Protein AF-A0A0M1J2Y9-F1 (afdb_monomer)

Foldseek 3Di:
DDDDDPPPPCPVAADAWQVVADVPQQWWFDNNDTDGHDDDDPVRVVVLVVVQVVQCPPPPFPDKDAQAWAPLDGRGTGGPRMATPQRDPDDDHRNDDGPGD

Nearest PDB structures (foldseek):
  8yb4-assembly1_A  TM=2.651E-01  e=7.732E+00  Arabidopsis thaliana
  5iud-assembly4_J  TM=2.111E-01  e=6.782E+00  Homo sapiens

Solvent-accessible surface area (backbone atoms only — not comparable to full-atom values): 6094 Å² total; per-residue (Å²): 138,83,81,82,82,78,77,73,93,47,90,75,56,38,93,46,43,43,89,78,58,55,95,88,54,57,61,33,29,59,49,9,36,78,41,79,60,77,87,75,53,73,70,55,49,53,54,51,52,51,52,44,54,54,53,60,65,37,93,88,49,89,29,53,37,66,52,48,46,28,32,68,44,60,35,27,26,45,51,40,74,42,33,34,39,83,54,73,98,59,93,77,65,37,76,47,78,52,88,38,103

Radius of gyration: 17.03 Å; Cα contacts (8 Å, |Δi|>4): 167; chains: 1; bounding box: 44×28×52 Å

pLDDT: mean 91.43, std 14.3, range [43.84, 98.5]

Mean predicted aligned error: 6.02 Å

Secondary structure (DSSP, 8-state):
-PPP----S-TTS-S--GGGSPTT-SEEEETTEEEE-PPPPHHHHHHHHHHHHHHHT-TT-S-EEES--B-SSTT-BB--SEEES---SSSS-BSS--SB-

Sequence (101 aa):
MSVPVRYSDDHRIGPFRAEQIRNKDPYELSNGHAIYCMSTGGRGSQTQGLGFQVLNTDPNVESAGVDTGFAPVPEMLRAPDVAVGNVPNTPGWVQAVPPLA

Structure (mmCIF, N/CA/C/O backbone):
data_AF-A0A0M1J2Y9-F1
#
_entry.id   AF-A0A0M1J2Y9-F1
#
loop_
_atom_site.group_PDB
_atom_site.id
_atom_site.type_symbol
_atom_site.label_atom_id
_atom_site.label_alt_id
_atom_site.label_comp_id
_atom_site.label_asym_id
_atom_site.label_entity_id
_atom_site.label_seq_id
_atom_site.pdbx_PDB_ins_code
_atom_site.Cartn_x
_atom_site.Cartn_y
_atom_site.Cartn_z
_atom_site.occupancy
_atom_site.B_iso_or_equiv
_atom_site.auth_seq_id
_atom_site.auth_comp_id
_atom_site.auth_asym_id
_atom_site.auth_atom_id
_atom_site.pdbx_PDB_model_num
ATOM 1 N N . MET A 1 1 ? 32.161 -1.238 -36.250 1.00 43.84 1 MET A N 1
ATOM 2 C CA . MET A 1 1 ? 31.276 -2.381 -35.942 1.00 43.84 1 MET A CA 1
ATOM 3 C C . MET A 1 1 ? 30.251 -1.897 -34.934 1.00 43.84 1 MET A C 1
ATOM 5 O O . MET A 1 1 ? 30.623 -1.647 -33.797 1.00 43.84 1 MET A O 1
ATOM 9 N N . SER A 1 2 ? 29.012 -1.670 -35.365 1.00 46.03 2 SER A N 1
ATOM 10 C CA . SER A 1 2 ? 27.935 -1.189 -34.493 1.00 46.03 2 SER A CA 1
ATOM 11 C C . SER A 1 2 ? 27.127 -2.389 -34.017 1.00 46.03 2 SER A C 1
ATOM 13 O O . SER A 1 2 ? 26.612 -3.146 -34.837 1.00 46.03 2 SER A O 1
ATOM 15 N N . VAL A 1 3 ? 27.067 -2.594 -32.704 1.00 46.03 3 VAL A N 1
ATOM 16 C CA . VAL A 1 3 ? 26.231 -3.633 -32.095 1.00 46.03 3 VAL A CA 1
ATOM 17 C C . VAL A 1 3 ? 24.770 -3.191 -32.238 1.00 46.03 3 VAL A C 1
ATOM 19 O O . VAL A 1 3 ? 24.467 -2.048 -31.891 1.00 46.03 3 VAL A O 1
ATOM 22 N N . PRO A 1 4 ? 23.856 -4.027 -32.758 1.00 49.59 4 PRO A N 1
ATOM 23 C CA . PRO A 1 4 ? 22.459 -3.641 -32.862 1.00 49.59 4 PRO A CA 1
ATOM 24 C C . PRO A 1 4 ? 21.850 -3.599 -31.459 1.00 49.59 4 PRO A C 1
ATOM 26 O O . PRO A 1 4 ? 21.786 -4.617 -30.766 1.00 49.59 4 PRO A O 1
ATOM 29 N N . VAL A 1 5 ? 21.391 -2.418 -31.045 1.00 54.97 5 VAL A N 1
ATOM 30 C CA . VAL A 1 5 ? 20.493 -2.273 -29.899 1.00 54.97 5 VAL A CA 1
ATOM 31 C C . VAL A 1 5 ? 19.182 -2.938 -30.300 1.00 54.97 5 VAL A C 1
ATOM 33 O O . VAL A 1 5 ? 18.455 -2.435 -31.155 1.00 54.97 5 VAL A O 1
ATOM 36 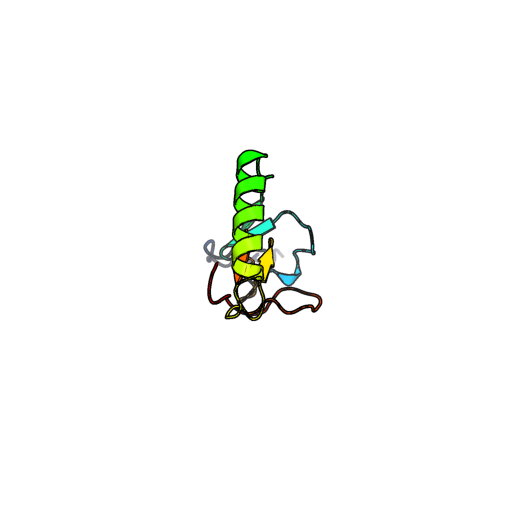N N . ARG A 1 6 ? 18.899 -4.108 -29.727 1.00 53.47 6 ARG A N 1
ATOM 37 C CA . ARG A 1 6 ? 17.571 -4.708 -29.825 1.00 53.47 6 ARG A CA 1
ATOM 38 C C . ARG A 1 6 ? 16.650 -3.888 -28.929 1.00 53.47 6 ARG A C 1
ATOM 40 O O . ARG A 1 6 ? 16.638 -4.100 -27.722 1.00 53.47 6 ARG A O 1
ATOM 47 N N . TYR A 1 7 ? 15.906 -2.949 -29.505 1.00 50.03 7 TYR A N 1
ATOM 48 C CA . TYR A 1 7 ? 14.677 -2.501 -28.865 1.00 50.03 7 TYR A CA 1
ATOM 49 C C . TYR A 1 7 ? 13.749 -3.715 -28.845 1.00 50.03 7 TYR A C 1
ATOM 51 O O . TYR A 1 7 ? 13.340 -4.210 -29.893 1.00 50.03 7 TYR A O 1
ATOM 59 N N . SER A 1 8 ? 13.509 -4.280 -27.665 1.00 55.53 8 SER A N 1
ATOM 60 C CA . SER A 1 8 ? 12.415 -5.225 -27.490 1.00 55.53 8 SER A CA 1
ATOM 61 C C . SER A 1 8 ? 11.120 -4.459 -27.749 1.00 55.53 8 SER A C 1
ATOM 63 O O . SER A 1 8 ? 10.795 -3.546 -26.991 1.00 55.53 8 SER A O 1
ATOM 65 N N . ASP A 1 9 ? 10.419 -4.814 -28.826 1.00 47.97 9 ASP A N 1
ATOM 66 C CA . ASP A 1 9 ? 9.120 -4.280 -29.257 1.00 47.97 9 ASP A CA 1
ATOM 67 C C . ASP A 1 9 ? 7.973 -4.634 -28.288 1.00 47.97 9 ASP A C 1
ATOM 69 O O . ASP A 1 9 ? 6.907 -5.098 -28.689 1.00 47.97 9 ASP A O 1
ATOM 73 N N . ASP A 1 10 ? 8.159 -4.400 -26.990 1.00 58.72 10 ASP A N 1
ATOM 74 C CA . ASP A 1 10 ? 7.066 -4.421 -26.026 1.00 58.72 10 ASP A CA 1
ATOM 75 C C . ASP A 1 10 ? 7.054 -3.140 -25.195 1.00 58.72 10 ASP A C 1
ATOM 77 O O . ASP A 1 10 ? 7.327 -3.127 -24.000 1.00 58.72 10 ASP A O 1
ATOM 81 N N . HIS A 1 11 ? 6.676 -2.036 -25.848 1.00 59.12 11 HIS A N 1
ATOM 82 C CA . HIS A 1 11 ? 6.347 -0.760 -25.199 1.00 59.12 11 HIS A CA 1
ATOM 83 C C . HIS A 1 11 ? 5.225 -0.889 -24.149 1.00 59.12 11 HIS A C 1
ATOM 85 O O . HIS A 1 11 ? 4.874 0.099 -23.507 1.00 59.12 11 HIS A O 1
ATOM 91 N N . ARG A 1 12 ? 4.617 -2.074 -23.982 1.00 77.19 12 ARG A N 1
ATOM 92 C CA . ARG A 1 12 ? 3.615 -2.307 -22.946 1.00 77.19 12 ARG A CA 1
ATOM 93 C C . ARG A 1 12 ? 4.260 -2.412 -21.571 1.00 77.19 12 ARG A C 1
ATOM 95 O O . ARG A 1 12 ? 3.614 -1.970 -20.628 1.00 77.19 12 ARG A O 1
ATOM 102 N N . ILE A 1 13 ? 5.485 -2.936 -21.448 1.00 91.00 13 ILE A N 1
ATOM 103 C CA . ILE A 1 13 ? 6.176 -3.110 -20.160 1.00 91.00 13 ILE A CA 1
ATOM 104 C C . ILE A 1 13 ? 7.239 -2.022 -19.982 1.00 91.00 13 ILE A C 1
ATOM 106 O O . ILE A 1 13 ? 8.193 -1.925 -20.752 1.00 91.00 13 ILE A O 1
ATOM 110 N N . GLY A 1 14 ? 7.092 -1.212 -18.938 1.00 95.12 14 GLY A N 1
ATOM 111 C CA . GLY A 1 14 ? 8.058 -0.187 -18.572 1.00 95.12 14 GLY A CA 1
ATOM 112 C C . GLY A 1 14 ? 9.338 -0.763 -17.940 1.00 95.12 14 GLY A C 1
ATOM 113 O O . GLY A 1 14 ? 9.406 -1.936 -17.550 1.00 95.12 14 GLY A O 1
ATOM 114 N N . PRO A 1 15 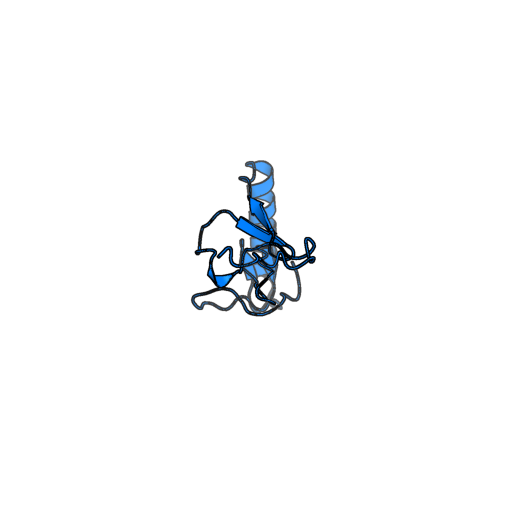? 10.395 0.057 -17.832 1.00 96.00 15 PRO A N 1
ATOM 115 C CA . PRO A 1 15 ? 11.730 -0.423 -17.485 1.00 96.00 15 PRO A CA 1
ATOM 116 C C . PRO A 1 15 ? 11.926 -0.703 -15.988 1.00 96.00 15 PRO A C 1
ATOM 118 O O . PRO A 1 15 ? 12.949 -1.278 -15.620 1.00 96.00 15 PRO A O 1
ATOM 121 N N . PHE A 1 16 ? 10.992 -0.298 -15.123 1.00 97.56 16 PHE A N 1
ATOM 122 C CA . PHE A 1 16 ? 11.173 -0.375 -13.676 1.00 97.56 16 PHE A CA 1
ATOM 123 C C . PHE A 1 16 ? 10.693 -1.702 -13.090 1.00 97.56 16 PHE A C 1
ATOM 125 O O . PHE A 1 16 ? 9.798 -2.363 -13.627 1.00 97.56 16 PHE A O 1
ATOM 132 N N . ARG A 1 17 ? 11.306 -2.091 -11.973 1.00 97.88 17 ARG A N 1
ATOM 133 C CA . ARG A 1 17 ? 10.941 -3.241 -11.143 1.00 97.88 17 ARG A CA 1
ATOM 134 C C . ARG A 1 17 ? 10.760 -2.810 -9.696 1.00 97.88 17 ARG A C 1
ATOM 136 O O . ARG A 1 17 ? 11.447 -1.901 -9.238 1.00 97.88 17 ARG A O 1
ATOM 143 N N . ALA A 1 18 ? 9.861 -3.471 -8.971 1.00 98.19 18 ALA A N 1
ATOM 144 C CA . ALA A 1 18 ? 9.511 -3.102 -7.599 1.00 98.19 18 ALA A CA 1
ATOM 145 C C . ALA A 1 18 ? 10.733 -3.093 -6.662 1.00 98.19 18 ALA A C 1
ATOM 147 O O . ALA A 1 18 ? 10.858 -2.208 -5.823 1.00 98.19 18 ALA A O 1
ATOM 148 N N . GLU A 1 19 ? 11.681 -4.016 -6.849 1.00 97.44 19 GLU A N 1
ATOM 149 C CA . GLU A 1 19 ? 12.936 -4.085 -6.080 1.00 97.44 19 GLU A CA 1
ATOM 150 C C . GLU A 1 19 ? 13.861 -2.867 -6.259 1.00 97.44 19 GLU A C 1
ATOM 152 O O . GLU A 1 19 ? 14.744 -2.631 -5.436 1.00 97.44 19 GLU A O 1
ATOM 157 N N . GLN A 1 20 ? 13.665 -2.085 -7.325 1.00 97.69 20 GLN A N 1
ATOM 158 C CA . GLN A 1 20 ? 14.424 -0.860 -7.582 1.00 97.69 20 GLN A CA 1
ATOM 159 C C . GLN A 1 20 ? 13.840 0.347 -6.838 1.00 97.69 20 GLN A C 1
ATOM 161 O O . GLN A 1 20 ? 14.537 1.348 -6.673 1.00 97.69 20 GLN A O 1
ATOM 166 N N . ILE A 1 21 ? 12.582 0.257 -6.395 1.00 97.31 21 ILE A N 1
ATOM 167 C CA . ILE A 1 21 ? 11.904 1.286 -5.606 1.00 97.31 21 ILE A CA 1
ATOM 168 C C . ILE A 1 21 ? 12.220 1.043 -4.133 1.00 97.31 21 ILE A C 1
ATOM 170 O O . ILE A 1 21 ? 12.101 -0.079 -3.633 1.00 97.31 21 ILE A O 1
ATOM 174 N N . ARG A 1 22 ? 12.646 2.086 -3.423 1.00 95.69 22 ARG A N 1
ATOM 175 C CA . ARG A 1 22 ? 12.978 2.006 -1.998 1.00 95.69 22 ARG A CA 1
ATOM 176 C C . ARG A 1 22 ? 11.760 2.342 -1.150 1.00 95.69 22 ARG A C 1
ATOM 178 O O . ARG A 1 22 ? 10.861 3.067 -1.565 1.00 95.69 22 ARG A O 1
ATOM 185 N N . ASN A 1 23 ? 11.754 1.855 0.088 1.00 93.12 23 ASN A N 1
ATOM 186 C CA . ASN A 1 23 ? 10.765 2.289 1.070 1.00 93.12 23 ASN A CA 1
ATOM 187 C C . ASN A 1 23 ? 10.798 3.824 1.202 1.00 93.12 23 ASN A C 1
ATOM 189 O O . ASN A 1 23 ? 11.875 4.397 1.383 1.00 93.12 23 ASN A O 1
ATOM 193 N N . LYS A 1 24 ? 9.614 4.448 1.142 1.00 90.94 24 LYS A N 1
ATOM 194 C CA . LYS A 1 24 ? 9.354 5.899 1.126 1.00 90.94 24 LYS A CA 1
ATOM 195 C C . LYS A 1 24 ? 9.648 6.627 -0.184 1.00 90.94 24 LYS A C 1
ATOM 197 O O . LYS A 1 24 ? 9.432 7.838 -0.237 1.00 90.94 24 LYS A O 1
ATOM 202 N N . ASP A 1 25 ? 10.088 5.936 -1.231 1.00 96.12 25 ASP A N 1
ATOM 203 C CA . ASP A 1 25 ? 10.067 6.537 -2.561 1.00 96.12 25 ASP A CA 1
ATOM 204 C C . ASP A 1 25 ? 8.600 6.783 -2.974 1.00 96.12 25 ASP A C 1
ATOM 206 O O . ASP A 1 25 ? 7.754 5.910 -2.770 1.00 96.12 25 ASP A O 1
ATOM 210 N N . PRO A 1 26 ? 8.262 7.950 -3.552 1.00 96.50 26 PRO A N 1
ATOM 211 C CA . PRO A 1 26 ? 6.882 8.326 -3.859 1.00 96.50 26 PRO A CA 1
ATOM 212 C C . PRO A 1 26 ? 6.429 7.738 -5.204 1.00 96.50 26 PRO A C 1
ATOM 214 O O . PRO A 1 26 ? 5.961 8.474 -6.075 1.00 96.50 26 PRO A O 1
ATOM 217 N N . TYR A 1 27 ? 6.630 6.434 -5.409 1.00 98.00 27 TYR A N 1
ATOM 218 C CA . TYR A 1 27 ? 6.321 5.769 -6.671 1.00 98.00 27 TYR A CA 1
ATOM 219 C C . TYR A 1 27 ? 5.557 4.461 -6.486 1.00 98.00 27 TYR A C 1
ATOM 221 O O . TYR A 1 27 ? 5.985 3.568 -5.758 1.00 98.00 27 TYR A O 1
ATOM 229 N N . GLU A 1 28 ? 4.479 4.323 -7.251 1.00 98.31 28 GLU A N 1
ATOM 230 C CA . GLU A 1 28 ? 3.882 3.037 -7.607 1.00 98.31 28 GLU A CA 1
ATOM 231 C C . GLU A 1 28 ? 4.408 2.563 -8.969 1.00 98.31 28 GLU A C 1
ATOM 233 O O . GLU A 1 28 ? 4.925 3.357 -9.761 1.00 98.31 28 GLU A O 1
ATOM 238 N N . LEU A 1 29 ? 4.237 1.273 -9.274 1.00 98.12 29 LEU A N 1
ATOM 239 C CA . LEU A 1 29 ? 4.497 0.709 -10.598 1.00 98.12 29 LEU A CA 1
ATOM 240 C C . LEU A 1 29 ? 3.230 0.088 -11.187 1.00 98.12 29 LEU A C 1
ATOM 242 O O . LEU A 1 29 ? 2.591 -0.765 -10.565 1.00 98.12 29 LEU A O 1
ATOM 246 N N . SER A 1 30 ? 2.925 0.457 -12.431 1.00 97.00 30 SER A N 1
ATOM 247 C CA . SER A 1 30 ? 1.903 -0.192 -13.253 1.00 97.00 30 SER A CA 1
ATOM 248 C C . SER A 1 30 ? 2.536 -0.705 -14.538 1.00 97.00 30 SER A C 1
ATOM 250 O O . SER A 1 30 ? 2.968 0.069 -15.393 1.00 97.00 30 SER A O 1
ATOM 252 N N . ASN A 1 31 ? 2.643 -2.028 -14.651 1.00 96.44 31 ASN A N 1
ATOM 253 C CA . ASN A 1 31 ? 3.313 -2.698 -15.763 1.00 96.44 31 ASN A CA 1
ATOM 254 C C . ASN A 1 31 ? 4.705 -2.109 -16.062 1.00 96.44 31 ASN A C 1
ATOM 256 O O . ASN A 1 31 ? 4.999 -1.729 -17.191 1.00 96.44 31 ASN A O 1
ATOM 260 N N . GLY A 1 32 ? 5.524 -1.924 -15.026 1.00 97.19 32 GLY A N 1
ATOM 261 C CA . GLY A 1 32 ? 6.887 -1.394 -15.110 1.00 97.19 32 GLY A CA 1
ATOM 262 C C . GLY A 1 32 ? 6.983 0.116 -15.352 1.00 97.19 32 GLY A C 1
ATOM 263 O O . GLY A 1 32 ? 8.093 0.644 -15.444 1.00 97.19 32 GLY A O 1
ATOM 264 N N . HIS A 1 33 ? 5.857 0.827 -15.457 1.00 97.19 33 HIS A N 1
ATOM 265 C CA . HIS A 1 33 ? 5.818 2.285 -15.555 1.00 97.19 33 HIS A CA 1
ATOM 266 C C . HIS A 1 33 ? 5.692 2.898 -14.164 1.00 97.19 33 HIS A C 1
ATOM 268 O O . HIS A 1 33 ? 4.765 2.565 -13.425 1.00 97.19 33 HIS A O 1
ATOM 274 N N . ALA A 1 34 ? 6.611 3.802 -13.825 1.00 97.31 34 ALA A N 1
ATOM 275 C CA . ALA A 1 34 ? 6.575 4.520 -12.561 1.00 97.31 34 ALA A CA 1
ATOM 276 C C . ALA A 1 34 ? 5.462 5.574 -12.557 1.00 97.31 34 ALA A C 1
ATOM 278 O O . ALA A 1 34 ? 5.355 6.387 -13.477 1.00 97.31 34 ALA A O 1
ATOM 279 N N . ILE A 1 35 ? 4.657 5.564 -11.501 1.00 97.75 35 ILE A N 1
ATOM 280 C CA . ILE A 1 35 ? 3.587 6.523 -11.244 1.00 97.75 35 ILE A CA 1
ATOM 281 C C . ILE A 1 35 ? 3.996 7.321 -10.017 1.00 97.75 35 ILE A C 1
ATOM 283 O O . ILE A 1 35 ? 4.158 6.755 -8.942 1.00 97.75 35 ILE A O 1
ATOM 287 N N . TYR A 1 36 ? 4.186 8.628 -10.183 1.00 97.75 36 TYR A N 1
ATOM 288 C CA . TYR A 1 36 ? 4.503 9.513 -9.068 1.00 97.75 36 TYR A CA 1
ATOM 289 C C . TYR A 1 36 ? 3.271 9.724 -8.181 1.00 97.75 36 TYR A C 1
ATOM 291 O O . TYR A 1 36 ? 2.233 10.198 -8.653 1.00 97.75 36 TYR A O 1
ATOM 299 N N . CYS A 1 37 ? 3.405 9.412 -6.896 1.00 95.88 37 CYS A N 1
ATOM 300 C CA . CYS A 1 37 ? 2.362 9.594 -5.897 1.00 95.88 37 CYS A CA 1
ATOM 301 C C . CYS A 1 37 ? 2.449 11.003 -5.301 1.00 95.88 37 CYS A C 1
ATOM 303 O O . CYS A 1 37 ? 3.431 11.370 -4.654 1.00 95.88 37 CYS A O 1
ATOM 305 N N . MET A 1 38 ? 1.409 11.804 -5.530 1.00 95.25 38 MET A N 1
ATOM 306 C CA . MET A 1 38 ? 1.287 13.143 -4.951 1.00 95.25 38 MET A CA 1
ATOM 307 C C . MET A 1 38 ? 0.795 13.075 -3.503 1.00 95.25 38 MET A C 1
ATOM 309 O O . MET A 1 38 ? 0.189 12.096 -3.081 1.00 95.25 38 MET A O 1
ATOM 313 N N . SER A 1 39 ? 1.015 14.147 -2.745 1.00 94.81 39 SER A N 1
ATOM 314 C CA . SER A 1 39 ? 0.516 14.253 -1.376 1.00 94.81 39 SER A CA 1
ATOM 315 C C . SER A 1 39 ? -1.011 14.393 -1.307 1.00 94.81 39 SER A C 1
ATOM 317 O O . SER A 1 39 ? -1.635 15.105 -2.097 1.00 94.81 39 SER A O 1
ATOM 319 N N . THR A 1 40 ? -1.609 13.764 -0.294 1.00 95.06 40 THR A N 1
ATOM 320 C CA . THR A 1 40 ? -3.041 13.867 0.015 1.00 95.06 40 THR A CA 1
ATOM 321 C C . THR A 1 40 ? -3.344 15.146 0.802 1.00 95.06 40 THR A C 1
ATOM 323 O O . THR A 1 40 ? -2.681 15.469 1.788 1.00 95.06 40 THR A O 1
ATOM 326 N N . GLY A 1 41 ? -4.376 15.891 0.393 1.00 97.94 41 GLY A N 1
ATOM 327 C CA . GLY A 1 41 ? -4.840 17.078 1.122 1.00 97.94 41 GLY A CA 1
ATOM 328 C C . GLY A 1 41 ? -5.513 16.739 2.461 1.00 97.94 41 GLY A C 1
ATOM 329 O O . GLY A 1 41 ? -6.018 15.637 2.653 1.00 97.94 41 GLY A O 1
ATOM 330 N N . GLY A 1 42 ? -5.601 17.711 3.377 1.00 98.31 42 GLY A N 1
ATOM 331 C CA . GLY A 1 42 ? -6.037 17.475 4.766 1.00 98.31 42 GLY A CA 1
ATOM 332 C C . GLY A 1 42 ? -7.419 16.829 4.942 1.00 98.31 42 GLY A C 1
ATOM 333 O O . GLY A 1 42 ? -7.629 16.061 5.873 1.00 98.31 42 GLY A O 1
ATOM 334 N N . ARG A 1 43 ? -8.369 17.089 4.035 1.00 97.50 43 ARG A N 1
ATOM 335 C CA . ARG A 1 43 ? -9.671 16.399 4.058 1.00 97.50 43 ARG A CA 1
ATOM 336 C C . ARG A 1 43 ? -9.516 14.905 3.765 1.00 97.50 43 ARG A C 1
ATOM 338 O O . ARG A 1 43 ? -10.106 14.095 4.466 1.00 97.50 43 ARG A O 1
ATOM 345 N N . GLY A 1 44 ? -8.730 14.571 2.741 1.00 96.00 44 GLY A N 1
ATOM 346 C CA . GLY A 1 44 ? -8.470 13.189 2.344 1.00 96.00 44 GLY A CA 1
ATOM 347 C C . GLY A 1 44 ? -7.718 12.430 3.433 1.00 96.00 44 GLY A C 1
ATOM 348 O O . GLY A 1 44 ? -8.115 11.323 3.788 1.00 96.00 44 GLY A O 1
ATOM 349 N N . SER A 1 45 ? -6.713 13.064 4.047 1.00 96.94 45 SER A N 1
ATOM 350 C CA . SER A 1 45 ? -5.945 12.426 5.120 1.00 96.94 45 SER A CA 1
ATOM 351 C C . SER A 1 45 ? -6.803 12.125 6.352 1.00 96.94 45 SER A C 1
ATOM 353 O O . SER A 1 45 ? -6.675 11.053 6.938 1.00 96.94 45 SER A O 1
ATOM 355 N N . GLN A 1 46 ? -7.734 13.014 6.718 1.00 97.75 46 GLN A N 1
ATOM 356 C CA . GLN A 1 46 ? -8.685 12.752 7.804 1.00 97.75 46 GLN A CA 1
ATOM 357 C C . GLN A 1 46 ? -9.615 11.575 7.489 1.00 97.75 46 GLN A C 1
ATOM 359 O O . GLN A 1 46 ? -9.827 10.718 8.346 1.00 97.75 46 GLN A O 1
ATOM 364 N N . THR A 1 47 ? -10.157 11.509 6.270 1.00 95.88 47 THR A N 1
ATOM 365 C CA . THR A 1 47 ? -11.053 10.411 5.878 1.00 95.88 47 THR A CA 1
ATOM 366 C C . THR A 1 47 ? -10.331 9.068 5.802 1.00 95.88 47 THR A C 1
ATOM 368 O O . THR A 1 47 ? -10.878 8.072 6.271 1.00 95.88 47 THR A O 1
ATOM 371 N N . GLN A 1 48 ? -9.096 9.038 5.287 1.00 95.88 48 GLN A N 1
ATOM 372 C CA . GLN A 1 48 ? -8.270 7.827 5.260 1.00 95.88 48 GLN A CA 1
ATOM 373 C C . GLN A 1 48 ? -7.939 7.350 6.679 1.00 95.88 48 GLN A C 1
ATOM 375 O O . GLN A 1 48 ? -8.137 6.179 6.992 1.00 95.88 48 GLN A O 1
ATOM 380 N N . GLY A 1 49 ? -7.523 8.263 7.568 1.00 97.69 49 GLY A N 1
ATOM 381 C CA . GLY A 1 49 ? -7.213 7.931 8.962 1.00 97.69 49 GLY A CA 1
ATOM 382 C C . GLY A 1 49 ? -8.403 7.329 9.717 1.00 97.69 49 GLY A C 1
ATOM 383 O O . GLY A 1 49 ? -8.238 6.344 10.435 1.00 97.69 49 GLY A O 1
ATOM 384 N N . LEU A 1 50 ? -9.612 7.866 9.509 1.00 97.38 50 LEU A N 1
ATOM 385 C CA . LEU A 1 50 ? -10.835 7.297 10.082 1.00 97.38 50 LEU A CA 1
ATOM 386 C C . LEU A 1 50 ? -11.135 5.900 9.516 1.00 97.38 50 LEU A C 1
ATOM 388 O O . LEU A 1 50 ? -11.456 4.991 10.280 1.00 97.38 50 LEU A O 1
ATOM 392 N N . GLY A 1 51 ? -11.018 5.723 8.196 1.00 96.06 51 GLY A N 1
ATOM 393 C CA . GLY A 1 51 ? -11.232 4.430 7.539 1.00 96.06 51 GLY A CA 1
ATOM 394 C C . GLY A 1 51 ? -10.277 3.352 8.053 1.00 96.06 51 GLY A C 1
ATOM 395 O O . GLY A 1 51 ? -10.721 2.270 8.437 1.00 96.06 51 GLY A O 1
ATOM 396 N N . PHE A 1 52 ? -8.984 3.678 8.153 1.00 98.00 52 PHE A N 1
ATOM 397 C CA . PHE A 1 52 ? -7.985 2.797 8.755 1.00 98.00 52 PHE A CA 1
ATOM 398 C C . PHE A 1 52 ? -8.343 2.441 10.198 1.00 98.00 52 PHE A C 1
ATOM 400 O O . PHE A 1 52 ? -8.320 1.266 10.554 1.00 98.00 52 PHE A O 1
ATOM 407 N N . GLN A 1 53 ? -8.710 3.427 11.024 1.00 98.06 53 GLN A N 1
ATOM 408 C CA . GLN A 1 53 ? -9.046 3.182 12.426 1.00 98.06 53 GLN A CA 1
ATOM 409 C C . GLN A 1 53 ? -10.208 2.195 12.570 1.00 98.06 53 GLN A C 1
ATOM 411 O O . GLN A 1 53 ? -10.112 1.275 13.377 1.00 98.06 53 GLN A O 1
ATOM 416 N N . VAL A 1 54 ? -11.279 2.358 11.786 1.00 97.44 54 VAL A N 1
ATOM 417 C CA . VAL A 1 54 ? -12.429 1.441 11.812 1.00 97.44 54 VAL A CA 1
ATOM 418 C C . VAL A 1 54 ? -11.981 0.018 11.476 1.00 97.44 54 VAL A C 1
ATOM 420 O O . VAL A 1 54 ? -12.205 -0.887 12.278 1.00 97.44 54 VAL A O 1
ATOM 423 N N . LEU A 1 55 ? -11.285 -0.166 10.351 1.00 97.25 55 LEU A N 1
ATOM 424 C CA . LEU A 1 55 ? -10.856 -1.486 9.876 1.00 97.25 55 LEU A CA 1
ATOM 425 C C . LEU A 1 55 ? -9.849 -2.154 10.820 1.00 97.25 55 LEU A C 1
ATOM 427 O O . LEU A 1 55 ? -9.979 -3.335 11.117 1.00 97.25 55 LEU A O 1
ATOM 431 N N . ASN A 1 56 ? -8.884 -1.400 11.346 1.00 96.75 56 ASN A N 1
ATOM 432 C CA . ASN A 1 56 ? -7.861 -1.918 12.254 1.00 96.75 56 ASN A CA 1
ATOM 433 C C . ASN A 1 56 ? -8.414 -2.302 13.642 1.00 96.75 56 ASN A C 1
ATOM 435 O O . ASN A 1 56 ? -7.720 -2.946 14.425 1.00 96.75 56 ASN A O 1
ATOM 439 N N . THR A 1 57 ? -9.637 -1.879 13.976 1.00 97.19 57 THR A N 1
ATOM 440 C CA . THR A 1 57 ? -10.316 -2.246 15.233 1.00 97.19 57 THR A CA 1
ATOM 441 C C . THR A 1 57 ? -11.408 -3.298 15.067 1.00 97.19 57 THR A C 1
ATOM 443 O O . THR A 1 57 ? -11.984 -3.725 16.068 1.00 97.19 57 THR A O 1
ATOM 446 N N . ASP A 1 58 ? -11.704 -3.725 13.837 1.00 97.38 58 ASP A N 1
ATOM 447 C CA . ASP A 1 58 ? -12.671 -4.793 13.596 1.00 97.38 58 ASP A CA 1
ATOM 448 C C . ASP A 1 58 ? -12.116 -6.123 14.145 1.00 97.38 58 ASP A C 1
ATOM 450 O O . ASP A 1 58 ? -11.030 -6.541 13.742 1.00 97.38 58 ASP A O 1
ATOM 454 N N . PRO A 1 59 ? -12.833 -6.821 15.048 1.00 97.12 59 PRO A N 1
ATOM 455 C CA . PRO A 1 59 ? -12.352 -8.069 15.642 1.00 97.12 59 PRO A CA 1
ATOM 456 C C . PRO A 1 59 ? -12.165 -9.215 14.635 1.00 97.12 59 PRO A C 1
ATOM 458 O O . PRO A 1 59 ? -11.524 -10.209 14.975 1.00 97.12 59 PRO A O 1
ATOM 461 N N . ASN A 1 60 ? -12.718 -9.109 13.423 1.00 96.06 60 ASN A N 1
ATOM 462 C CA . ASN A 1 60 ? -12.530 -10.088 12.351 1.00 96.06 60 ASN A CA 1
ATOM 463 C C . ASN A 1 60 ? -11.367 -9.737 11.409 1.00 96.06 60 ASN A C 1
ATOM 465 O O . ASN A 1 60 ? -11.070 -10.511 10.497 1.00 96.06 60 ASN A O 1
ATOM 469 N N . VAL A 1 61 ? -10.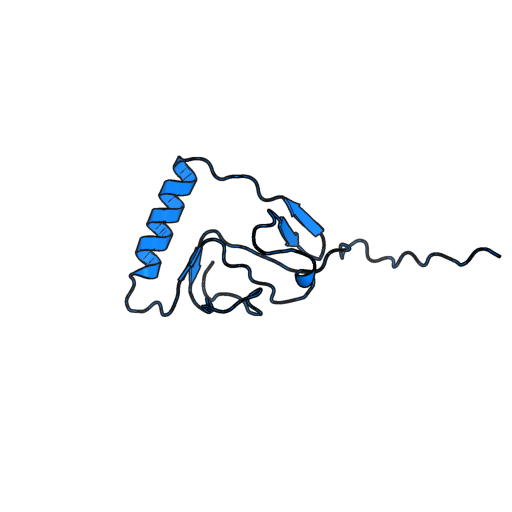720 -8.584 11.594 1.00 96.69 61 VAL A N 1
ATOM 470 C CA . VAL A 1 61 ? -9.563 -8.165 10.800 1.00 96.69 61 VAL A CA 1
ATOM 471 C C . VAL A 1 61 ? -8.278 -8.568 11.516 1.00 96.69 61 VAL A C 1
ATOM 473 O O . VAL A 1 61 ? -7.962 -8.072 12.590 1.00 96.69 61 VAL A O 1
ATOM 476 N N . GLU A 1 62 ? -7.506 -9.461 10.893 1.00 94.56 62 GLU A N 1
ATOM 477 C CA . GLU A 1 62 ? -6.224 -9.924 11.445 1.00 94.56 62 GLU A CA 1
ATOM 478 C C . GLU A 1 62 ? -5.134 -8.844 11.384 1.00 94.56 62 GLU A C 1
ATOM 480 O O . GLU A 1 62 ? -4.342 -8.686 12.311 1.00 94.56 62 GLU A O 1
ATOM 485 N N . SER A 1 63 ? -5.084 -8.095 10.282 1.00 95.75 63 SER A N 1
ATOM 486 C CA . SER A 1 63 ? -4.090 -7.048 10.058 1.00 95.75 63 SER A CA 1
ATOM 487 C C . SER A 1 63 ? -4.645 -5.983 9.123 1.00 95.75 63 SER A C 1
ATOM 489 O O . SER A 1 63 ? -5.253 -6.332 8.107 1.00 95.75 63 SER A O 1
ATOM 491 N N . ALA A 1 64 ? -4.361 -4.715 9.398 1.00 97.62 64 ALA A N 1
ATOM 492 C CA . ALA A 1 64 ? -4.574 -3.618 8.466 1.00 97.62 64 ALA A CA 1
ATOM 493 C C . ALA A 1 64 ? -3.312 -2.754 8.372 1.00 97.62 64 ALA A C 1
ATOM 495 O O . ALA A 1 64 ? -2.511 -2.699 9.307 1.00 97.62 64 ALA A O 1
ATOM 496 N N . GLY A 1 65 ? -3.139 -2.069 7.247 1.00 97.00 65 GLY A N 1
ATOM 497 C CA . GLY A 1 65 ? -1.988 -1.209 6.999 1.00 97.00 65 GLY A CA 1
ATOM 498 C C . GLY A 1 65 ? -2.358 0.011 6.177 1.00 97.00 65 GLY A C 1
ATOM 499 O O . GLY A 1 65 ? -3.307 -0.022 5.400 1.00 97.00 65 GLY A O 1
ATOM 500 N N . VAL A 1 66 ? -1.589 1.080 6.358 1.00 96.69 66 VAL A N 1
ATOM 501 C CA . VAL A 1 66 ? -1.663 2.313 5.564 1.00 96.69 66 VAL A CA 1
ATOM 502 C C . VAL A 1 66 ? -0.496 2.306 4.590 1.00 96.69 66 VAL A C 1
ATOM 504 O O . VAL A 1 66 ? 0.613 1.940 4.990 1.00 96.69 66 VAL A O 1
ATOM 507 N N . ASP A 1 67 ? -0.749 2.660 3.330 1.00 96.06 67 ASP A N 1
ATOM 508 C CA . ASP A 1 67 ? 0.259 2.742 2.263 1.00 96.06 67 ASP A CA 1
ATOM 509 C C . ASP A 1 67 ? 1.150 1.486 2.167 1.00 96.06 67 ASP A C 1
ATOM 511 O O . ASP A 1 67 ? 2.354 1.548 1.903 1.00 96.06 67 ASP A O 1
ATOM 515 N N . THR A 1 68 ? 0.579 0.308 2.440 1.00 96.88 68 THR A N 1
ATOM 516 C CA . THR A 1 68 ? 1.344 -0.945 2.439 1.00 96.88 68 THR A CA 1
ATOM 517 C C . THR A 1 68 ? 1.744 -1.295 1.012 1.00 96.88 68 THR A C 1
ATOM 519 O O . THR A 1 68 ? 0.886 -1.497 0.164 1.00 96.88 68 THR A O 1
ATOM 522 N N . GLY A 1 69 ? 3.047 -1.395 0.741 1.00 97.50 69 GLY A N 1
ATOM 523 C CA . GLY A 1 69 ? 3.550 -1.739 -0.588 1.00 97.50 69 GLY A CA 1
ATOM 524 C C . GLY A 1 69 ? 3.349 -3.218 -0.927 1.00 97.50 69 GLY A C 1
ATOM 525 O O . GLY A 1 69 ? 4.035 -4.078 -0.368 1.00 97.50 69 GLY A O 1
ATOM 526 N N . PHE A 1 70 ? 2.465 -3.503 -1.882 1.00 98.12 70 PHE A N 1
ATOM 527 C CA . PHE A 1 70 ? 2.238 -4.825 -2.468 1.00 98.12 70 PHE A CA 1
ATOM 528 C C . PHE A 1 70 ? 2.879 -4.921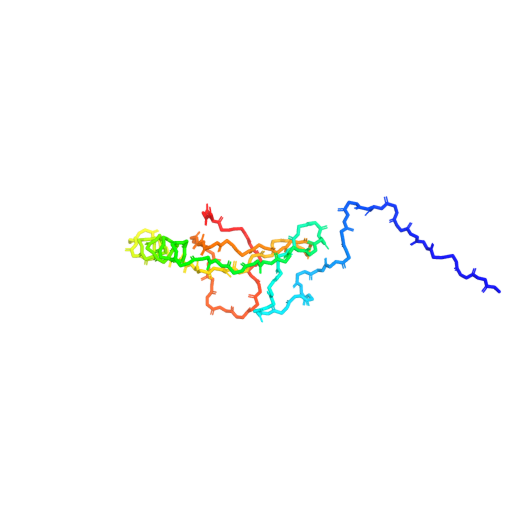 -3.851 1.00 98.12 70 PHE A C 1
ATOM 530 O O . PHE A 1 70 ? 2.571 -4.133 -4.747 1.00 98.12 70 PHE A O 1
ATOM 537 N N . ALA A 1 71 ? 3.735 -5.921 -4.036 1.00 98.12 71 ALA A N 1
ATOM 538 C CA . ALA A 1 71 ? 4.406 -6.221 -5.295 1.00 98.12 71 ALA A CA 1
ATOM 539 C C . ALA A 1 71 ? 4.193 -7.698 -5.664 1.00 98.12 71 ALA A C 1
ATOM 541 O O . ALA A 1 71 ? 5.110 -8.501 -5.515 1.00 98.12 71 ALA A O 1
ATOM 542 N N . PRO A 1 72 ? 2.983 -8.093 -6.110 1.00 97.25 72 PRO A N 1
ATOM 543 C CA . PRO A 1 72 ? 2.682 -9.490 -6.436 1.00 97.25 72 PRO A CA 1
ATOM 544 C C . PRO A 1 72 ? 3.446 -9.999 -7.669 1.00 97.25 72 PRO A C 1
ATOM 546 O O . PRO A 1 72 ? 3.583 -11.206 -7.853 1.00 97.25 72 PRO A O 1
ATOM 549 N N . VAL A 1 73 ? 3.925 -9.087 -8.521 1.00 97.69 73 VAL A N 1
ATOM 550 C CA . VAL A 1 73 ? 4.793 -9.365 -9.672 1.00 97.69 73 VAL A CA 1
ATOM 551 C C . VAL A 1 73 ? 5.849 -8.259 -9.807 1.00 97.69 73 VAL A C 1
ATOM 553 O O . VAL A 1 73 ? 5.592 -7.137 -9.366 1.00 97.69 73 VAL A O 1
ATOM 556 N N . PRO A 1 74 ? 7.014 -8.521 -10.431 1.00 97.69 74 PRO A N 1
ATOM 557 C CA . PRO A 1 74 ? 8.131 -7.571 -10.461 1.00 97.69 74 PRO A CA 1
ATOM 558 C C . PRO A 1 74 ? 7.801 -6.204 -11.077 1.00 97.69 74 PRO A C 1
ATOM 560 O O . PRO A 1 74 ? 8.369 -5.191 -10.677 1.00 97.69 74 PRO A O 1
ATOM 563 N N . GLU A 1 75 ? 6.895 -6.164 -12.050 1.00 97.75 75 GLU A N 1
ATOM 564 C CA . GLU A 1 75 ? 6.472 -4.965 -12.779 1.00 97.75 75 GLU A CA 1
ATOM 565 C C . GLU A 1 75 ? 5.338 -4.187 -12.080 1.00 97.75 75 GLU A C 1
ATOM 567 O O . GLU A 1 75 ? 4.841 -3.200 -12.629 1.00 97.75 75 GLU A O 1
ATOM 572 N N . MET A 1 76 ? 4.900 -4.620 -10.894 1.00 98.06 76 MET A N 1
ATOM 573 C CA . MET A 1 76 ? 3.799 -4.008 -10.151 1.00 98.06 76 MET A CA 1
ATOM 574 C C . MET A 1 76 ? 4.229 -3.649 -8.731 1.00 98.06 76 MET A C 1
ATOM 576 O O . MET A 1 76 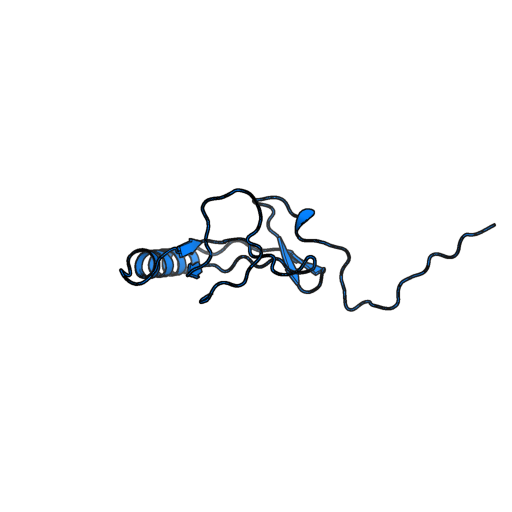? 4.832 -4.452 -8.028 1.00 98.06 76 MET A O 1
ATOM 580 N N . LEU A 1 77 ? 3.863 -2.447 -8.302 1.00 98.50 77 LEU A N 1
ATOM 581 C CA . LEU A 1 77 ? 3.953 -2.002 -6.918 1.00 98.50 77 LEU A CA 1
ATOM 582 C C . LEU A 1 77 ? 2.758 -1.092 -6.664 1.00 98.50 77 LEU A C 1
ATOM 584 O O . LEU A 1 77 ? 2.631 -0.069 -7.333 1.00 98.50 77 LEU A O 1
ATOM 588 N N . ARG A 1 78 ? 1.883 -1.475 -5.738 1.00 97.62 78 ARG A N 1
ATOM 589 C CA . ARG A 1 78 ? 0.725 -0.676 -5.321 1.00 97.62 78 ARG A CA 1
ATOM 590 C C . ARG A 1 78 ? 0.794 -0.424 -3.824 1.00 97.62 78 ARG A C 1
ATOM 592 O O . ARG A 1 78 ? 1.143 -1.332 -3.075 1.00 97.62 78 ARG A O 1
ATOM 599 N N . ALA A 1 79 ? 0.450 0.784 -3.415 1.00 96.81 79 ALA A N 1
ATOM 600 C CA . ALA A 1 79 ? 0.357 1.221 -2.034 1.00 96.81 79 ALA A CA 1
ATOM 601 C C . ALA A 1 79 ? -1.054 1.796 -1.831 1.00 96.81 79 ALA A C 1
ATOM 603 O O . ALA A 1 79 ? -1.242 3.005 -1.940 1.00 96.81 79 ALA A O 1
ATOM 604 N N . PRO A 1 80 ? -2.076 0.941 -1.629 1.00 96.25 80 PRO A N 1
ATOM 605 C CA . PRO A 1 80 ? -3.416 1.429 -1.331 1.00 96.25 80 PRO A CA 1
ATOM 606 C C . PRO A 1 80 ? -3.401 2.264 -0.048 1.00 96.25 80 PRO A C 1
ATOM 608 O O . PRO A 1 80 ? -2.674 1.934 0.892 1.00 96.25 80 PRO A O 1
ATOM 611 N N . ASP A 1 81 ? -4.257 3.290 0.002 1.00 96.69 81 ASP A N 1
ATOM 612 C CA . ASP A 1 81 ? -4.395 4.165 1.173 1.00 96.69 81 ASP A CA 1
ATOM 613 C C . ASP A 1 81 ? -4.642 3.342 2.453 1.00 96.69 81 ASP A C 1
ATOM 615 O O . ASP A 1 81 ? -4.092 3.632 3.515 1.00 96.69 81 ASP A O 1
ATOM 619 N N . VAL A 1 82 ? -5.461 2.285 2.350 1.00 97.50 82 VAL A N 1
ATOM 620 C CA . VAL A 1 82 ? -5.683 1.293 3.408 1.00 97.50 82 VAL A CA 1
ATOM 621 C C . VAL A 1 82 ? -5.772 -0.104 2.799 1.00 97.50 82 VAL A C 1
ATOM 623 O O . VAL A 1 82 ? -6.528 -0.320 1.860 1.00 97.50 82 VAL A O 1
ATOM 626 N N . ALA A 1 83 ? -5.052 -1.070 3.366 1.00 97.88 83 ALA A N 1
ATOM 627 C CA . ALA A 1 83 ? -5.181 -2.489 3.042 1.00 97.88 83 ALA A CA 1
ATOM 628 C C . ALA A 1 83 ? -5.606 -3.297 4.267 1.00 97.88 83 ALA A C 1
ATOM 630 O O . ALA A 1 83 ? -5.203 -2.993 5.393 1.00 97.88 83 ALA A O 1
ATOM 631 N N . VAL A 1 84 ? -6.376 -4.358 4.039 1.00 97.56 84 VAL A N 1
ATOM 632 C CA . VAL A 1 84 ? -6.798 -5.314 5.069 1.00 97.56 84 VAL A CA 1
ATOM 633 C C . VAL A 1 84 ? -6.404 -6.724 4.652 1.00 97.56 84 VAL A C 1
ATOM 635 O O . VAL A 1 84 ? -6.695 -7.156 3.538 1.00 97.56 84 VAL A O 1
ATOM 638 N N . GLY A 1 85 ? -5.781 -7.443 5.585 1.00 94.56 85 GLY A N 1
ATOM 639 C CA . GLY A 1 85 ? -5.188 -8.763 5.384 1.00 94.56 85 GLY A CA 1
ATOM 640 C C . GLY A 1 85 ? -3.843 -8.703 4.656 1.00 94.56 85 GLY A C 1
ATOM 641 O O . GLY A 1 85 ? -3.572 -7.785 3.885 1.00 94.56 85 GLY A O 1
ATOM 642 N N . ASN A 1 86 ? -2.991 -9.705 4.892 1.00 93.00 86 ASN A N 1
ATOM 643 C CA . ASN A 1 86 ? -1.659 -9.806 4.284 1.00 93.00 86 ASN A CA 1
ATOM 644 C C . ASN A 1 86 ? -0.766 -8.574 4.538 1.00 93.00 86 ASN A C 1
ATOM 646 O O . ASN A 1 86 ? 0.003 -8.187 3.663 1.00 93.00 86 ASN A O 1
ATOM 650 N N . VAL A 1 87 ? -0.832 -7.971 5.731 1.00 96.12 87 VAL A N 1
ATOM 651 C CA . VAL A 1 87 ? 0.047 -6.856 6.137 1.00 96.12 87 VAL A CA 1
ATOM 652 C C . VAL A 1 87 ? 1.043 -7.348 7.200 1.00 96.12 87 VAL A C 1
ATOM 654 O O . VAL A 1 87 ? 0.855 -7.102 8.393 1.00 96.12 87 VAL A O 1
ATOM 657 N N . PRO A 1 88 ? 2.090 -8.105 6.818 1.00 94.88 88 PRO A N 1
ATOM 658 C CA . PRO A 1 88 ? 3.067 -8.615 7.769 1.00 94.88 88 PRO A CA 1
ATOM 659 C C . PRO A 1 88 ? 3.958 -7.492 8.311 1.00 94.88 88 PRO A C 1
ATOM 661 O O . PRO A 1 88 ? 4.388 -6.600 7.581 1.00 94.88 88 PRO A O 1
ATOM 664 N N . ASN A 1 89 ? 4.326 -7.586 9.590 1.00 93.62 89 ASN A N 1
ATOM 665 C CA . ASN A 1 89 ? 5.321 -6.701 10.197 1.00 93.62 89 ASN A CA 1
ATOM 666 C C . ASN A 1 89 ? 6.749 -7.190 9.894 1.00 93.62 89 ASN A C 1
ATOM 668 O O . ASN A 1 89 ? 7.471 -7.655 10.779 1.00 93.62 89 ASN A O 1
ATOM 672 N N . THR A 1 90 ? 7.137 -7.141 8.620 1.00 93.81 90 THR A N 1
ATOM 673 C CA . THR A 1 90 ? 8.457 -7.572 8.134 1.00 93.81 90 THR A CA 1
ATOM 674 C C . THR A 1 90 ? 9.006 -6.603 7.084 1.00 93.81 90 THR A C 1
ATOM 676 O O . THR A 1 90 ? 8.221 -5.966 6.386 1.00 93.81 90 THR A O 1
ATOM 679 N N . PRO A 1 91 ? 10.338 -6.487 6.919 1.00 93.69 91 PRO A N 1
ATOM 680 C CA . PRO A 1 91 ? 10.922 -5.635 5.884 1.00 93.69 91 PRO A CA 1
ATOM 681 C C . PRO A 1 91 ? 10.566 -6.071 4.453 1.00 93.69 91 PRO A C 1
ATOM 683 O O . PRO A 1 91 ? 10.432 -7.261 4.180 1.00 93.69 91 PRO A O 1
ATOM 686 N N . GLY A 1 92 ? 10.544 -5.108 3.525 1.00 94.94 92 GLY A N 1
ATOM 687 C CA . GLY A 1 92 ? 10.351 -5.341 2.089 1.00 94.94 92 GLY A CA 1
ATOM 688 C C . GLY A 1 92 ? 8.906 -5.164 1.613 1.00 94.94 92 GLY A C 1
ATOM 689 O O . GLY A 1 92 ? 8.026 -4.791 2.384 1.00 94.94 92 GLY A O 1
ATOM 690 N N . TRP A 1 93 ? 8.683 -5.401 0.319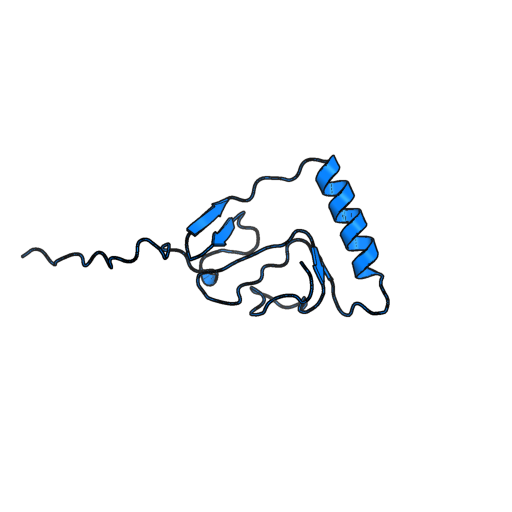 1.00 97.69 93 TRP A N 1
ATOM 691 C CA . TRP A 1 93 ? 7.355 -5.353 -0.296 1.00 97.69 93 TRP A CA 1
ATOM 692 C C . TRP A 1 93 ? 6.604 -6.662 -0.096 1.00 97.69 93 TRP A C 1
ATOM 694 O O . TRP A 1 93 ? 7.169 -7.744 -0.280 1.00 97.69 93 TRP A O 1
ATOM 704 N N . VAL A 1 94 ? 5.311 -6.571 0.201 1.00 97.81 94 VAL A N 1
ATOM 705 C CA . VAL A 1 94 ? 4.454 -7.742 0.366 1.00 97.81 94 VAL A CA 1
ATOM 706 C C . VAL A 1 94 ? 4.262 -8.431 -0.986 1.00 97.81 94 VAL A C 1
ATOM 708 O O . VAL A 1 94 ? 3.747 -7.840 -1.933 1.00 97.81 94 VAL A O 1
ATOM 711 N N . GLN A 1 95 ? 4.651 -9.703 -1.077 1.00 96.94 95 GLN A N 1
ATOM 712 C CA . GLN A 1 95 ? 4.549 -10.522 -2.293 1.00 96.94 95 GLN A CA 1
ATOM 713 C C . GLN A 1 95 ? 3.168 -11.193 -2.411 1.00 96.94 95 GLN A C 1
ATOM 715 O O . GLN A 1 95 ? 3.060 -12.411 -2.541 1.00 96.94 95 GLN A O 1
ATOM 720 N N . ALA A 1 96 ? 2.099 -10.407 -2.284 1.00 95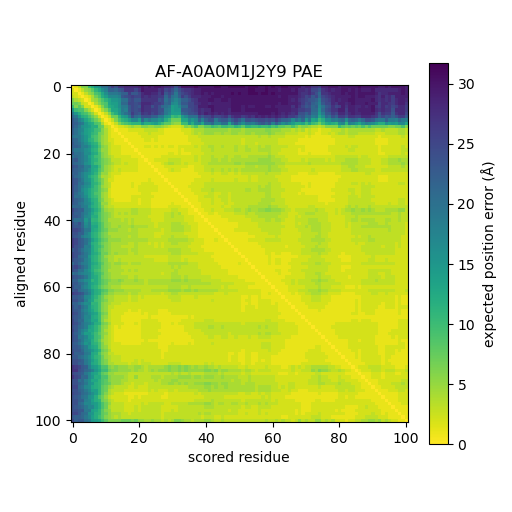.44 96 ALA A N 1
ATOM 721 C CA . ALA A 1 96 ? 0.718 -10.886 -2.318 1.00 95.44 96 ALA A CA 1
ATOM 722 C C . ALA A 1 96 ? -0.238 -9.780 -2.788 1.00 95.44 96 ALA A C 1
ATOM 724 O O . ALA A 1 96 ? 0.179 -8.662 -3.083 1.00 95.44 96 ALA A O 1
ATOM 725 N N . VAL A 1 97 ? -1.530 -10.101 -2.835 1.00 96.31 97 VAL A N 1
ATOM 726 C CA . VAL A 1 97 ? -2.622 -9.135 -3.007 1.00 96.31 97 VAL A CA 1
ATOM 727 C C . VAL A 1 97 ? -3.422 -9.106 -1.698 1.00 96.31 97 VAL A C 1
ATOM 729 O O . VAL A 1 97 ? -3.682 -10.182 -1.142 1.00 96.31 97 VAL A O 1
ATOM 732 N N . PRO A 1 98 ? -3.788 -7.930 -1.160 1.00 96.50 98 PRO A N 1
ATOM 733 C CA . PRO A 1 98 ? -4.635 -7.871 0.022 1.00 96.50 98 PRO A CA 1
ATOM 734 C C . PRO A 1 98 ? -6.073 -8.293 -0.332 1.00 96.50 98 PRO A C 1
ATOM 736 O O . PRO A 1 98 ? -6.556 -7.966 -1.418 1.00 96.50 98 PRO A O 1
ATOM 739 N N . PRO A 1 99 ? -6.784 -8.997 0.565 1.00 96.31 99 PRO A N 1
ATOM 740 C CA . PRO A 1 99 ? -8.211 -9.284 0.407 1.00 96.31 99 PRO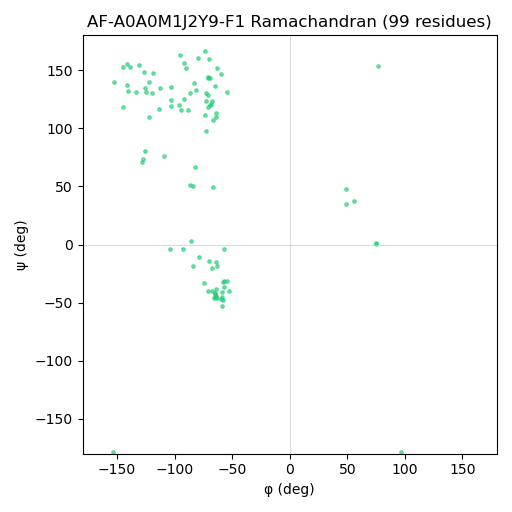 A CA 1
ATOM 741 C C . PRO A 1 99 ? -9.090 -8.044 0.187 1.00 96.31 99 PRO A C 1
ATOM 743 O O . PRO A 1 99 ? -10.109 -8.138 -0.497 1.00 96.31 99 PRO A O 1
ATOM 746 N N . LEU A 1 100 ? -8.704 -6.899 0.759 1.00 96.12 100 LEU A N 1
ATOM 747 C CA . LEU A 1 100 ? -9.376 -5.613 0.582 1.00 96.12 100 LEU A CA 1
ATOM 748 C C . LEU A 1 100 ? -8.342 -4.481 0.494 1.00 96.12 100 LEU A C 1
ATOM 750 O O . LEU A 1 100 ? -7.387 -4.447 1.274 1.00 96.12 100 LEU A O 1
ATOM 754 N N . AL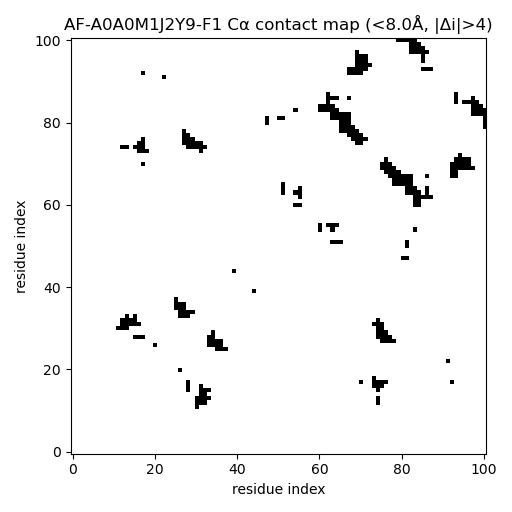A A 1 101 ? -8.573 -3.570 -0.450 1.00 92.75 101 ALA A N 1
ATOM 755 C CA . ALA A 1 101 ? -7.799 -2.363 -0.729 1.00 92.75 101 ALA A CA 1
ATOM 756 C C . ALA A 1 101 ? -8.726 -1.239 -1.210 1.00 92.75 101 ALA A C 1
ATOM 758 O O . ALA A 1 101 ? -9.819 -1.575 -1.731 1.00 92.75 101 ALA A O 1
#